Protein AF-A0A8J8G505-F1 (afdb_monomer_lite)

pLDDT: mean 86.72, std 8.21, range [39.88, 93.62]

Foldseek 3Di:
DPQQFQAQPPPRDGHSDDDVSHDPVVVCVVFPFWPFFADADWWADPVVCWIDGPNDTDHPVRCQVCVQVVRVVGTDTTPQKDWDGKHWADWDDDRTDTDIDIDTDIDGHD

Radius of gyration: 20.6 Å; chains: 1; bounding box: 42×21×68 Å

Secondary structure (DSSP, 8-state):
----PEEPTTT--EES--BTTB-HHHHHHHS-SEEEE-----EEETTTTEEEETTEEE-HHHHHHHHHHHHHTTEEE-TTEEEEEEEEEEEEEETTEEEEEEEEEEEE--

Structure (mmCIF, N/CA/C/O backbone):
data_AF-A0A8J8G505-F1
#
_entry.id   AF-A0A8J8G505-F1
#
loop_
_atom_site.group_PDB
_atom_site.id
_atom_site.type_symbol
_atom_site.label_atom_id
_atom_site.label_alt_id
_atom_site.label_comp_id
_atom_site.label_asym_id
_atom_site.label_entity_id
_atom_site.label_seq_id
_atom_site.pdbx_PDB_ins_code
_atom_site.Cartn_x
_atom_site.Cartn_y
_atom_site.Cartn_z
_atom_site.occupancy
_atom_site.B_iso_or_equiv
_atom_site.auth_seq_id
_atom_site.auth_comp_id
_atom_site.auth_asym_id
_atom_site.auth_atom_id
_atom_site.pdbx_PDB_model_num
ATOM 1 N N . MET A 1 1 ? -21.032 -1.145 42.351 1.00 39.88 1 MET A N 1
ATOM 2 C CA . MET A 1 1 ? -20.623 -0.082 41.408 1.00 39.88 1 MET A CA 1
ATOM 3 C C . MET A 1 1 ? -21.383 -0.304 40.112 1.00 39.88 1 MET A C 1
ATOM 5 O O . MET A 1 1 ? -21.188 -1.339 39.491 1.00 39.88 1 MET A O 1
ATOM 9 N N . SER A 1 2 ? -22.323 0.580 39.770 1.00 44.28 2 SER A N 1
ATOM 10 C CA . SER A 1 2 ? -23.082 0.470 38.518 1.00 44.28 2 SER A CA 1
ATOM 11 C C . SER A 1 2 ? -22.180 0.924 37.374 1.00 44.28 2 SER A C 1
ATOM 13 O O . SER A 1 2 ? -21.904 2.115 37.243 1.00 44.28 2 SER A O 1
ATOM 15 N N . VAL A 1 3 ? -21.656 -0.023 36.597 1.00 57.41 3 VAL A N 1
ATOM 16 C CA . VAL A 1 3 ? -20.909 0.283 35.373 1.00 57.41 3 VAL A CA 1
ATOM 17 C C . VAL A 1 3 ? -21.946 0.707 34.338 1.00 57.41 3 VAL A C 1
ATOM 19 O O . VAL A 1 3 ? -22.578 -0.135 33.700 1.00 57.41 3 VAL A O 1
ATOM 22 N N . PHE A 1 4 ? -22.206 2.011 34.237 1.00 65.06 4 PHE A N 1
ATOM 23 C CA . PHE A 1 4 ? -23.072 2.556 33.195 1.00 65.06 4 PHE A CA 1
ATOM 24 C C . PHE A 1 4 ? -22.416 2.291 31.837 1.00 65.06 4 PHE A C 1
ATOM 26 O O . PHE A 1 4 ? -21.564 3.051 31.384 1.00 65.06 4 PHE A O 1
ATOM 33 N N . LYS A 1 5 ? -22.796 1.174 31.207 1.00 74.12 5 LYS A N 1
ATOM 34 C CA . LYS A 1 5 ? -22.396 0.860 29.836 1.00 74.12 5 LYS A CA 1
ATOM 35 C C . LYS A 1 5 ? -22.995 1.904 28.902 1.00 74.12 5 LYS A C 1
ATOM 37 O O . LYS A 1 5 ? -24.200 2.157 28.948 1.00 74.12 5 LYS A O 1
ATOM 42 N N . LYS A 1 6 ? -22.157 2.488 28.053 1.00 80.19 6 LYS A N 1
ATOM 43 C CA . LYS A 1 6 ? -22.569 3.438 27.019 1.00 80.19 6 LYS A CA 1
ATOM 44 C C . LYS A 1 6 ? -23.125 2.662 25.824 1.00 80.19 6 LYS A C 1
ATOM 46 O O . LYS A 1 6 ? -22.640 1.578 25.513 1.00 80.19 6 LYS A O 1
ATOM 51 N N . SER A 1 7 ? -24.153 3.183 25.167 1.00 86.69 7 SER A N 1
ATOM 52 C CA . SER A 1 7 ? -24.702 2.594 23.941 1.00 86.69 7 SER A CA 1
ATOM 53 C C . SER A 1 7 ? -24.041 3.213 22.714 1.00 86.69 7 SER A C 1
ATOM 55 O O . SER A 1 7 ? -23.979 4.436 22.616 1.00 86.69 7 SER A O 1
ATOM 57 N N . CYS A 1 8 ? -23.587 2.378 21.780 1.00 87.50 8 CYS A N 1
ATOM 58 C CA . CYS A 1 8 ? -23.235 2.818 20.431 1.00 87.50 8 CYS A CA 1
ATOM 59 C C . CYS A 1 8 ? -24.481 3.368 19.726 1.00 87.50 8 CYS A C 1
ATOM 61 O O . CYS A 1 8 ? -25.518 2.704 19.740 1.00 87.50 8 CYS A O 1
ATOM 63 N N . PHE A 1 9 ? -24.379 4.550 19.120 1.00 86.50 9 PHE A N 1
ATOM 64 C CA . PHE A 1 9 ? -25.496 5.169 18.401 1.00 86.50 9 PHE A CA 1
ATOM 65 C C . PHE A 1 9 ? -25.885 4.394 17.132 1.00 86.50 9 PHE A C 1
ATOM 67 O O . PHE A 1 9 ? -27.067 4.291 16.829 1.00 86.50 9 PHE A O 1
ATOM 74 N N . GLU A 1 10 ? -24.907 3.783 16.460 1.00 89.31 10 GLU A N 1
ATOM 75 C CA . GLU A 1 10 ? -25.115 3.073 15.193 1.00 89.31 10 GLU A CA 1
ATOM 76 C C . GLU A 1 10 ? -25.701 1.668 15.396 1.00 89.31 10 GLU A C 1
ATOM 78 O O . GLU A 1 10 ? -26.744 1.319 14.853 1.00 89.31 10 GLU A O 1
ATOM 83 N N . CYS A 1 11 ? -25.061 0.843 16.233 1.00 88.81 11 CYS A N 1
ATOM 84 C CA . CYS A 1 11 ? -25.450 -0.564 16.404 1.00 88.81 11 CYS A CA 1
ATOM 85 C C . CYS A 1 11 ? -26.200 -0.866 17.712 1.00 88.81 11 CYS A C 1
ATOM 87 O O . CYS A 1 11 ? -26.549 -2.016 17.974 1.00 88.81 11 CYS A O 1
ATOM 89 N N . GLY A 1 12 ? -26.392 0.123 18.594 1.00 86.12 12 GLY A N 1
ATOM 90 C CA . GLY A 1 12 ? -27.079 -0.045 19.883 1.00 86.12 12 GLY A CA 1
ATOM 91 C C . GLY A 1 12 ? -26.323 -0.876 20.934 1.00 86.12 12 GLY A C 1
ATOM 92 O O . GLY A 1 12 ? -26.803 -1.038 22.060 1.00 86.12 12 GLY A O 1
ATOM 93 N N . LYS A 1 13 ? -25.135 -1.408 20.607 1.00 88.94 13 LYS A N 1
ATOM 94 C CA . LYS A 1 13 ? -24.336 -2.267 21.496 1.00 88.94 13 LYS A CA 1
ATOM 95 C C . LYS A 1 13 ? -23.927 -1.507 22.759 1.00 88.94 13 LYS A C 1
ATOM 97 O O . LYS A 1 13 ? -23.415 -0.390 22.690 1.00 88.94 13 LYS A O 1
ATOM 102 N N . LYS A 1 14 ? -24.127 -2.132 23.924 1.00 87.94 14 LYS A N 1
ATOM 103 C CA . LYS A 1 14 ? -23.700 -1.599 25.226 1.00 87.94 14 LYS A CA 1
ATOM 104 C C . LYS A 1 14 ? -22.233 -1.941 25.475 1.00 87.94 14 LYS A C 1
ATOM 106 O O . LYS A 1 14 ? -21.907 -3.101 25.723 1.00 87.94 14 LYS A O 1
ATOM 111 N N . VAL A 1 15 ? -21.376 -0.932 25.430 1.00 87.00 15 VAL A N 1
ATOM 112 C CA . VAL A 1 15 ? -19.918 -1.032 25.546 1.00 87.00 15 VAL A CA 1
ATOM 113 C C . VAL A 1 15 ? -19.397 -0.145 26.677 1.00 87.00 15 VAL A C 1
ATOM 115 O O . VAL A 1 15 ? -20.063 0.799 27.105 1.00 87.00 15 VAL A O 1
ATOM 118 N N . ASP A 1 16 ? -18.208 -0.454 27.188 1.00 83.06 16 ASP A N 1
ATOM 119 C CA . ASP A 1 16 ? -17.627 0.288 28.315 1.00 83.06 16 ASP A CA 1
ATOM 120 C C . ASP A 1 16 ? -17.071 1.655 27.881 1.00 83.06 16 ASP A C 1
ATOM 122 O O . ASP A 1 16 ? -17.129 2.633 28.630 1.00 83.06 16 ASP A O 1
ATOM 126 N N . LYS A 1 17 ? -16.589 1.752 26.637 1.00 81.38 17 LYS A N 1
ATOM 127 C CA . LYS A 1 17 ? -16.087 2.982 26.019 1.00 81.38 17 LYS A CA 1
ATOM 128 C C . LYS A 1 17 ? -16.746 3.202 24.661 1.00 81.38 17 LYS A C 1
ATOM 130 O O . LYS A 1 17 ? -16.984 2.254 23.920 1.00 81.38 17 LYS A O 1
ATOM 135 N N . VAL A 1 18 ? -17.013 4.467 24.353 1.00 83.56 18 VAL A N 1
ATOM 136 C CA . VAL A 1 18 ? -17.415 4.927 23.018 1.00 83.56 18 VAL A CA 1
ATOM 137 C C . VAL A 1 18 ? -16.451 6.021 22.583 1.00 83.56 18 VAL A C 1
ATOM 139 O O . VAL A 1 18 ? -16.041 6.831 23.421 1.00 83.56 18 VAL A O 1
ATOM 142 N N . LYS A 1 19 ? -16.113 6.043 21.296 1.00 78.88 19 LYS A N 1
ATOM 143 C CA . LYS A 1 19 ? -15.360 7.113 20.638 1.00 78.88 19 LYS A CA 1
ATOM 144 C C . LYS A 1 19 ? -16.330 7.789 19.679 1.00 78.88 19 LYS A C 1
ATOM 146 O O . LYS A 1 19 ? -16.982 7.102 18.904 1.00 78.88 19 LYS A O 1
ATOM 151 N N . GLU A 1 20 ? -16.531 9.095 19.840 1.00 82.88 20 GLU A N 1
ATOM 152 C CA . GLU A 1 20 ? -17.517 9.855 19.049 1.00 82.88 20 GLU A CA 1
ATOM 153 C C . GLU A 1 20 ? -18.934 9.238 19.068 1.00 82.88 20 GLU A C 1
ATOM 155 O O . GLU A 1 20 ? -19.664 9.246 18.089 1.00 82.88 20 GLU A O 1
ATOM 160 N N . SER A 1 21 ? -19.348 8.696 20.221 1.00 85.31 21 SER A N 1
ATOM 161 C CA . SER A 1 21 ? -20.637 7.995 20.416 1.00 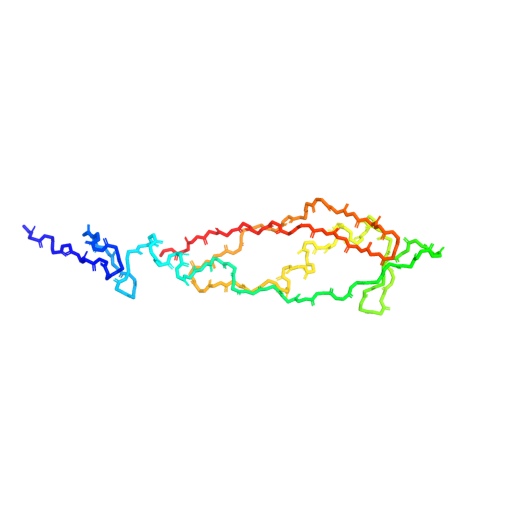85.31 21 SER A CA 1
ATOM 162 C C . SER A 1 21 ? -20.788 6.650 19.684 1.00 85.31 21 SER A C 1
ATOM 164 O O . SER A 1 21 ? -21.846 6.021 19.769 1.00 85.31 21 SER A O 1
ATOM 166 N N . LEU A 1 22 ? -19.726 6.156 19.047 1.00 85.62 22 LEU A N 1
ATOM 167 C CA . LEU A 1 22 ? -19.665 4.849 18.398 1.00 85.62 22 LEU A CA 1
ATOM 168 C C . LEU A 1 22 ? -18.864 3.844 19.238 1.00 85.62 22 LEU A C 1
ATOM 170 O O . LEU A 1 22 ? -17.951 4.206 19.984 1.00 85.62 22 LEU A O 1
ATOM 174 N N . CYS A 1 23 ? -19.197 2.555 19.131 1.00 88.62 23 CYS A N 1
ATOM 175 C CA . CYS A 1 23 ? -18.285 1.501 19.580 1.00 88.62 23 CYS A CA 1
ATOM 176 C C . CYS A 1 23 ? -17.100 1.395 18.613 1.00 88.62 23 CYS A C 1
ATOM 178 O O . CYS A 1 23 ? -17.208 1.810 17.464 1.00 88.62 23 CYS A O 1
ATOM 180 N N . LEU A 1 24 ? -15.993 0.799 19.062 1.00 84.50 24 LEU A N 1
ATOM 181 C CA . L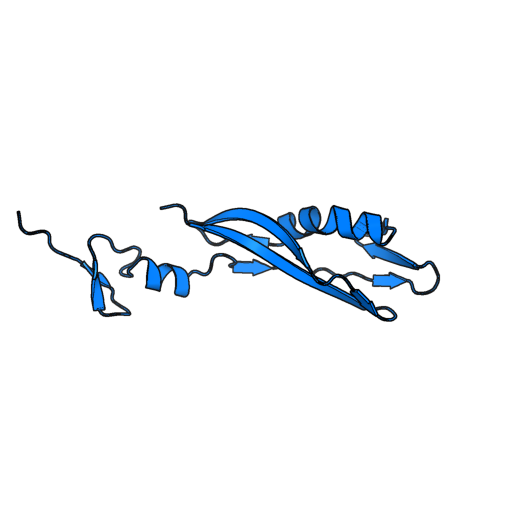EU A 1 24 ? -14.768 0.671 18.261 1.00 84.50 24 LEU A CA 1
ATOM 182 C C . LEU A 1 24 ? -15.020 0.042 16.886 1.00 84.50 24 LEU A C 1
ATOM 184 O O . LEU A 1 24 ? -14.527 0.558 15.893 1.00 84.50 24 LEU A O 1
ATOM 188 N N . ASP A 1 25 ? -15.835 -1.013 16.821 1.00 86.12 25 ASP A N 1
ATOM 189 C CA . ASP A 1 25 ? -16.179 -1.677 15.556 1.00 86.12 25 ASP A CA 1
ATOM 190 C C . ASP A 1 25 ? -16.840 -0.704 14.561 1.00 86.12 25 ASP A C 1
ATOM 192 O O . ASP A 1 25 ? -16.411 -0.605 13.417 1.00 86.12 25 ASP A O 1
ATOM 196 N N . CYS A 1 26 ? -17.843 0.064 15.006 1.00 86.62 26 CYS A N 1
ATOM 197 C CA . CYS A 1 26 ? -18.528 1.053 14.167 1.00 86.62 26 CYS A CA 1
ATOM 198 C C . CYS A 1 26 ? -17.621 2.241 13.826 1.00 86.62 26 CYS A C 1
ATOM 200 O O . CYS A 1 26 ? -17.654 2.732 12.706 1.00 86.62 26 CYS A O 1
ATOM 202 N N . TYR A 1 27 ? -16.775 2.667 14.766 1.00 86.25 27 TYR A N 1
ATOM 203 C CA . TYR A 1 27 ? -15.811 3.737 14.531 1.00 86.25 27 TYR A CA 1
ATOM 204 C C . TYR A 1 27 ? -14.811 3.363 13.430 1.00 86.25 27 TYR A C 1
ATOM 206 O O . TYR A 1 27 ? -14.533 4.176 12.561 1.00 86.25 27 TYR A O 1
ATOM 214 N N . LYS A 1 28 ? -14.306 2.122 13.416 1.00 84.31 28 LYS A N 1
ATOM 215 C CA . LYS A 1 28 ? -13.376 1.643 12.377 1.00 84.31 28 LYS A CA 1
ATOM 216 C C . LYS A 1 28 ? -14.016 1.539 10.989 1.00 84.31 28 LYS A C 1
ATOM 218 O O . LYS A 1 28 ? -13.308 1.618 9.992 1.00 84.31 28 LYS A O 1
ATOM 223 N N . VAL A 1 29 ? -15.332 1.341 10.927 1.00 85.19 29 VAL A N 1
ATOM 224 C CA . VAL A 1 29 ? -16.087 1.302 9.665 1.00 85.19 29 VAL A CA 1
ATOM 225 C C . VAL A 1 29 ? -16.285 2.711 9.105 1.00 85.19 29 VAL A C 1
ATOM 227 O O . VAL A 1 29 ? -16.029 2.927 7.925 1.00 85.19 29 VAL A O 1
ATOM 230 N N . GLU A 1 30 ? -16.686 3.665 9.948 1.00 84.81 30 GLU A N 1
ATOM 231 C CA . GLU A 1 30 ? -16.839 5.078 9.560 1.00 84.81 30 GLU A CA 1
ATOM 232 C C . GLU A 1 30 ? -15.487 5.754 9.272 1.00 84.81 30 GLU A C 1
ATOM 234 O O . GLU A 1 30 ? -15.382 6.618 8.403 1.00 84.81 30 GLU A O 1
ATOM 239 N N . HIS A 1 31 ? -14.430 5.328 9.967 1.00 85.00 31 HIS A N 1
ATOM 240 C CA . HIS A 1 31 ? -13.064 5.822 9.809 1.00 85.00 31 HIS A CA 1
ATOM 241 C C . HIS A 1 31 ? -12.136 4.677 9.382 1.00 85.00 31 HIS A C 1
ATOM 243 O O . HIS A 1 31 ? -11.422 4.109 10.225 1.00 85.00 31 HIS A O 1
ATOM 249 N N . PRO A 1 32 ? -12.141 4.310 8.084 1.00 86.69 32 PRO A N 1
ATOM 250 C CA . PRO A 1 32 ? -11.267 3.266 7.576 1.00 86.69 32 PRO A CA 1
ATOM 251 C C . PRO A 1 32 ? -9.791 3.668 7.735 1.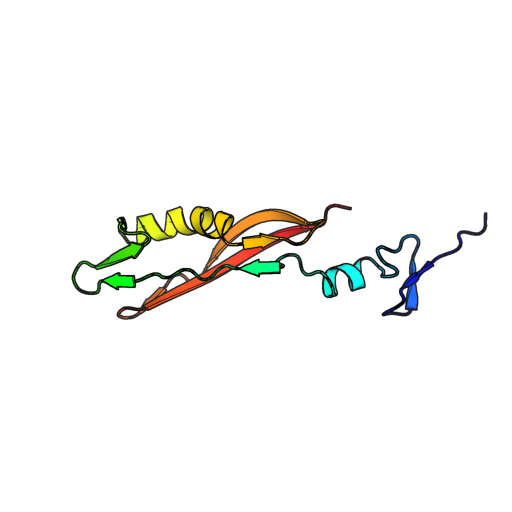00 86.69 32 PRO A C 1
ATOM 253 O O . PRO A 1 32 ? -9.477 4.861 7.731 1.00 86.69 32 PRO A O 1
ATOM 256 N N . PRO A 1 33 ? -8.862 2.701 7.843 1.00 87.19 33 PRO A N 1
ATOM 257 C CA . PRO A 1 33 ? -7.452 2.992 8.103 1.00 87.19 33 PRO A CA 1
ATOM 258 C C . PRO A 1 33 ? -6.800 3.862 7.023 1.00 87.19 33 PRO A C 1
ATOM 260 O O . PRO A 1 33 ? -6.015 4.756 7.330 1.00 87.19 33 PRO A O 1
ATOM 263 N N . VAL A 1 34 ? -7.142 3.622 5.755 1.00 90.19 34 VAL A N 1
ATOM 264 C CA . VAL A 1 34 ? -6.658 4.408 4.617 1.00 90.19 34 VAL A CA 1
ATOM 265 C C . VAL A 1 34 ? -7.719 5.426 4.234 1.00 90.19 34 VAL A C 1
ATOM 267 O O . VAL A 1 34 ? -8.832 5.060 3.858 1.00 90.19 34 VAL A O 1
ATOM 270 N N . LYS A 1 35 ? -7.354 6.702 4.319 1.00 88.69 35 LYS A N 1
ATOM 271 C CA . LYS A 1 35 ? -8.228 7.825 3.988 1.00 88.69 35 LYS A CA 1
ATOM 272 C C . LYS A 1 35 ? -8.183 8.156 2.502 1.00 88.69 35 LYS A C 1
ATOM 274 O O . LYS A 1 35 ? -9.224 8.391 1.898 1.00 88.69 35 LYS A O 1
ATOM 279 N N . ASP A 1 36 ? -6.983 8.189 1.924 1.00 90.44 36 ASP A N 1
ATOM 280 C CA . ASP A 1 36 ? -6.783 8.477 0.502 1.00 90.44 36 ASP A CA 1
ATOM 281 C C . ASP A 1 36 ? -5.465 7.881 -0.019 1.00 90.44 36 ASP A C 1
ATOM 283 O O . ASP A 1 36 ? -4.513 7.663 0.734 1.00 90.44 36 ASP A O 1
ATOM 287 N N . ILE A 1 37 ? -5.397 7.641 -1.330 1.00 90.38 37 ILE A N 1
ATOM 288 C CA . ILE A 1 37 ? -4.182 7.224 -2.037 1.00 90.38 37 ILE A CA 1
ATOM 289 C C . ILE A 1 37 ? -3.990 8.130 -3.255 1.00 90.38 37 ILE A C 1
ATOM 291 O O . ILE A 1 37 ? -4.683 8.020 -4.269 1.00 90.38 37 ILE A O 1
ATOM 295 N N . LYS A 1 38 ? -2.986 9.009 -3.194 1.00 90.25 38 LYS A N 1
ATOM 296 C CA . LYS A 1 38 ? -2.719 9.988 -4.257 1.00 90.25 38 LYS A CA 1
ATOM 297 C C . LYS A 1 38 ? -2.259 9.317 -5.548 1.00 90.25 38 LYS A C 1
ATOM 299 O O . LYS A 1 38 ? -1.186 8.706 -5.596 1.00 90.25 38 LYS A O 1
ATOM 304 N N . GLN A 1 39 ? -3.011 9.556 -6.623 1.00 86.94 39 GLN A N 1
ATOM 305 C CA . GLN A 1 39 ? -2.739 9.019 -7.957 1.00 86.94 39 GLN A CA 1
ATOM 306 C C . GLN A 1 39 ? -1.305 9.272 -8.430 1.00 86.94 39 GLN A C 1
ATOM 308 O O . GLN A 1 39 ? -0.764 10.379 -8.317 1.00 86.94 39 GLN A O 1
ATOM 313 N N . MET A 1 40 ? -0.698 8.239 -9.009 1.00 87.88 40 MET A N 1
ATOM 314 C CA . MET A 1 40 ? 0.655 8.272 -9.546 1.00 87.88 40 MET A CA 1
ATOM 315 C C . MET A 1 40 ? 0.630 8.105 -11.063 1.00 87.88 40 MET A C 1
ATOM 317 O O . MET A 1 40 ? 0.082 7.142 -11.586 1.00 87.88 40 MET A O 1
ATOM 321 N N . ASN A 1 41 ? 1.256 9.044 -11.771 1.00 87.00 41 ASN A N 1
ATOM 322 C CA . ASN A 1 41 ? 1.360 8.993 -13.224 1.00 87.00 41 ASN A CA 1
ATOM 323 C C . ASN A 1 41 ? 2.650 8.279 -13.618 1.00 87.00 41 ASN A C 1
ATOM 325 O O . ASN A 1 41 ? 3.729 8.872 -13.560 1.00 87.00 41 ASN A O 1
ATOM 329 N N . LEU A 1 42 ? 2.525 7.022 -14.031 1.00 89.25 42 LEU A N 1
ATOM 330 C CA . LEU A 1 42 ? 3.629 6.229 -14.559 1.00 89.25 42 LEU A CA 1
ATOM 331 C C . LEU A 1 42 ? 3.472 6.054 -16.062 1.00 89.25 42 LEU A C 1
ATOM 333 O O . LEU A 1 42 ? 2.364 5.879 -16.571 1.00 89.25 42 LEU A O 1
ATOM 337 N N . LYS A 1 43 ? 4.591 6.095 -16.781 1.00 89.19 43 LYS A N 1
ATOM 338 C CA . LYS A 1 43 ? 4.625 5.814 -18.216 1.00 89.19 43 LYS A CA 1
ATOM 339 C C . LYS A 1 43 ? 5.659 4.739 -18.474 1.00 89.19 43 LYS A C 1
ATOM 341 O O . LYS A 1 43 ? 6.821 4.938 -18.147 1.00 89.19 43 LYS A O 1
ATOM 346 N N . TYR A 1 44 ? 5.262 3.638 -19.094 1.00 91.75 44 TYR A N 1
ATOM 347 C CA . TYR A 1 44 ? 6.215 2.647 -19.575 1.00 91.75 44 TYR A CA 1
ATOM 348 C C . TYR A 1 44 ? 6.585 2.936 -21.030 1.00 91.75 44 TYR A C 1
ATOM 350 O O . TYR A 1 44 ? 5.709 3.113 -21.882 1.00 91.75 44 TYR A O 1
ATOM 358 N N . CYS A 1 45 ? 7.881 2.991 -21.324 1.00 88.94 45 CYS A N 1
ATOM 359 C CA . CYS A 1 45 ? 8.378 3.095 -22.686 1.00 88.94 45 CYS A CA 1
ATOM 360 C C . CYS A 1 45 ? 8.584 1.693 -23.262 1.00 88.94 45 CYS A C 1
ATOM 362 O O . CYS A 1 45 ? 9.524 0.995 -22.897 1.00 88.94 45 CYS A O 1
ATOM 364 N N . ASN A 1 46 ? 7.750 1.303 -24.220 1.00 86.12 46 ASN A N 1
ATOM 365 C CA . ASN A 1 46 ? 7.854 0.016 -24.911 1.00 86.12 46 ASN A CA 1
ATOM 366 C C . ASN A 1 46 ? 9.079 -0.106 -25.839 1.00 86.12 46 ASN A C 1
ATOM 368 O O . ASN A 1 46 ? 9.378 -1.207 -26.286 1.00 86.12 46 ASN A O 1
ATOM 372 N N . ILE A 1 47 ? 9.769 1.001 -26.142 1.00 87.81 47 ILE A N 1
ATOM 373 C CA . ILE A 1 47 ? 10.978 1.005 -26.981 1.00 87.81 47 ILE A CA 1
ATOM 374 C C . ILE A 1 47 ? 12.221 0.705 -26.141 1.00 87.81 47 ILE A C 1
ATOM 376 O O . ILE A 1 47 ? 13.021 -0.142 -26.521 1.00 87.81 47 ILE A O 1
ATOM 380 N N . CYS A 1 48 ? 12.399 1.404 -25.014 1.00 88.50 48 CYS A N 1
ATOM 381 C CA . CYS A 1 48 ? 13.575 1.221 -24.156 1.00 88.50 48 CYS A CA 1
ATOM 382 C C . CYS A 1 48 ? 13.340 0.290 -22.961 1.00 88.50 48 CYS A C 1
ATOM 384 O O . CYS A 1 48 ? 14.295 -0.029 -22.267 1.00 88.50 48 CYS A O 1
ATOM 386 N N . GLY A 1 49 ? 12.098 -0.135 -22.713 1.00 88.81 49 GLY A N 1
ATOM 387 C CA . GLY A 1 49 ? 11.751 -1.054 -21.629 1.00 88.81 49 GLY A CA 1
ATOM 388 C C . GLY A 1 49 ? 11.785 -0.436 -20.229 1.00 88.81 49 GLY A C 1
ATOM 389 O O . GLY A 1 49 ? 11.892 -1.162 -19.249 1.00 88.81 49 GLY A O 1
ATOM 390 N N . ARG A 1 50 ? 11.724 0.898 -20.121 1.00 92.62 50 ARG A N 1
ATOM 391 C CA . ARG A 1 50 ? 11.895 1.631 -18.853 1.00 92.62 50 ARG A CA 1
ATOM 392 C C . ARG A 1 50 ? 10.640 2.353 -18.399 1.00 92.62 50 ARG A C 1
ATOM 394 O O . ARG A 1 50 ? 9.828 2.797 -19.217 1.00 92.62 50 ARG A O 1
ATOM 401 N N . ILE A 1 51 ? 10.530 2.534 -17.087 1.00 92.94 51 ILE A N 1
ATOM 402 C CA . IL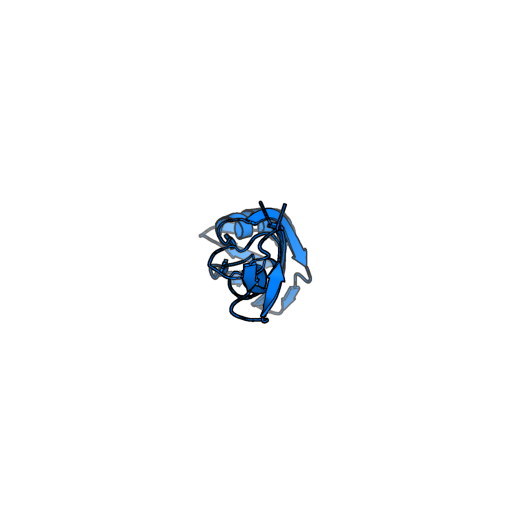E A 1 51 ? 9.455 3.279 -16.436 1.00 92.94 51 ILE A CA 1
ATOM 403 C C . ILE A 1 51 ? 9.899 4.727 -16.261 1.00 92.94 51 ILE A C 1
ATOM 405 O O . ILE A 1 51 ? 10.909 5.017 -15.628 1.00 92.94 51 ILE A O 1
ATOM 409 N N . HIS A 1 52 ? 9.131 5.651 -16.825 1.00 91.19 52 HIS A N 1
ATOM 410 C CA . HIS A 1 52 ? 9.324 7.080 -16.663 1.00 91.19 52 HIS A CA 1
ATOM 411 C C . HIS A 1 52 ? 8.444 7.606 -15.527 1.00 91.19 52 HIS A C 1
ATOM 413 O O . HIS A 1 52 ? 7.209 7.561 -15.601 1.00 91.19 52 HIS A O 1
ATOM 419 N N . TYR A 1 53 ? 9.097 8.140 -14.499 1.00 91.00 53 TYR A N 1
ATOM 420 C CA . TYR A 1 53 ? 8.466 8.717 -13.321 1.00 91.00 53 TYR A CA 1
ATOM 421 C C . TYR A 1 53 ? 9.255 9.942 -12.843 1.00 91.00 53 TYR A C 1
ATOM 423 O O . TYR A 1 53 ? 10.473 9.889 -12.711 1.00 91.00 53 TYR A O 1
ATOM 431 N N . ASN A 1 54 ? 8.566 11.061 -12.590 1.00 88.12 54 ASN A N 1
ATOM 432 C CA . ASN A 1 54 ? 9.161 12.314 -12.095 1.00 88.12 54 ASN A CA 1
ATOM 433 C C . ASN A 1 54 ? 10.410 12.806 -12.864 1.00 88.12 54 ASN A C 1
ATOM 435 O O . ASN A 1 54 ? 11.350 13.298 -12.251 1.00 88.12 54 ASN A O 1
ATOM 439 N N . ASN A 1 55 ? 10.405 12.727 -14.200 1.00 88.75 55 ASN A N 1
ATOM 440 C CA . ASN A 1 55 ? 11.530 13.096 -15.080 1.00 88.75 55 ASN A CA 1
ATOM 441 C C . ASN A 1 55 ? 12.751 12.156 -15.023 1.00 88.75 55 ASN A C 1
ATOM 443 O O . ASN A 1 55 ? 13.792 12.483 -15.591 1.00 88.75 55 ASN A O 1
ATOM 447 N N . TYR A 1 56 ? 12.624 10.988 -14.390 1.00 90.06 56 TYR A N 1
ATOM 448 C CA . TYR A 1 56 ? 13.650 9.947 -14.352 1.00 90.06 56 TYR A CA 1
ATOM 449 C C . TYR A 1 56 ? 13.165 8.675 -15.044 1.00 90.06 56 TYR A C 1
ATOM 451 O O . TYR A 1 56 ? 11.964 8.396 -15.093 1.00 90.06 56 TYR A O 1
ATOM 459 N N . PHE A 1 57 ? 14.113 7.912 -15.587 1.00 91.75 57 PHE A N 1
ATOM 460 C CA . PHE A 1 57 ? 13.873 6.594 -16.163 1.00 91.75 57 PHE A CA 1
ATOM 461 C C . PHE A 1 57 ? 14.459 5.539 -15.239 1.00 91.75 57 PHE A C 1
ATOM 463 O O . PHE A 1 57 ? 15.645 5.603 -14.927 1.00 91.75 57 PHE A O 1
ATOM 470 N N . TYR A 1 58 ? 13.626 4.580 -14.863 1.00 93.12 58 TYR A N 1
ATOM 471 C CA . TYR A 1 58 ? 13.976 3.451 -14.017 1.00 93.12 58 TYR A CA 1
ATOM 472 C C . TYR A 1 58 ? 13.883 2.168 -14.829 1.00 93.12 58 TYR A C 1
ATOM 474 O O . TYR A 1 58 ? 12.993 2.028 -15.682 1.00 93.12 58 TYR A O 1
ATOM 482 N N . ASP A 1 59 ? 14.783 1.232 -14.554 1.00 93.62 59 ASP A N 1
ATOM 483 C CA . ASP A 1 59 ? 14.573 -0.149 -14.971 1.00 93.62 59 ASP A CA 1
ATOM 484 C C . ASP A 1 59 ? 13.411 -0.748 -14.148 1.00 93.62 59 ASP A C 1
ATOM 486 O O . ASP A 1 59 ? 13.079 -0.256 -13.068 1.00 93.62 59 ASP A O 1
ATOM 490 N N . VAL A 1 60 ? 12.715 -1.754 -14.690 1.00 90.50 60 VAL A N 1
ATOM 491 C CA . VAL A 1 60 ? 11.457 -2.254 -14.095 1.00 90.50 60 VAL A CA 1
ATOM 492 C C . VAL A 1 60 ? 11.678 -2.819 -12.692 1.00 90.50 60 VAL A C 1
ATOM 494 O O . VAL A 1 60 ? 10.944 -2.451 -11.780 1.00 90.50 60 VAL A O 1
ATOM 497 N N . GLU A 1 61 ? 12.715 -3.639 -12.518 1.00 90.62 61 GLU A N 1
ATOM 498 C CA . GLU A 1 61 ? 13.073 -4.247 -11.229 1.00 90.62 61 GLU A CA 1
ATOM 499 C C . GLU A 1 61 ? 13.419 -3.176 -10.183 1.00 90.62 61 GLU A C 1
ATOM 501 O O . GLU A 1 61 ? 12.866 -3.166 -9.087 1.00 90.62 61 GLU A O 1
ATOM 506 N N . GLU A 1 62 ? 14.252 -2.197 -10.555 1.00 92.44 62 GLU A N 1
ATOM 507 C CA . GLU A 1 62 ? 14.607 -1.073 -9.680 1.00 92.44 62 GLU A CA 1
ATOM 508 C C . GLU A 1 62 ? 13.363 -0.274 -9.265 1.00 92.44 62 GLU A C 1
ATOM 510 O O . GLU A 1 62 ? 13.230 0.159 -8.116 1.00 92.44 62 GLU A O 1
ATOM 515 N N . PHE A 1 63 ? 12.438 -0.052 -10.200 1.00 92.38 63 PHE A N 1
ATOM 516 C CA . PHE A 1 63 ? 11.212 0.670 -9.908 1.00 92.38 63 PHE A CA 1
ATOM 517 C C . PHE A 1 63 ? 10.313 -0.109 -8.943 1.00 92.38 63 PHE A C 1
ATOM 519 O O . PHE A 1 63 ? 9.794 0.491 -8.003 1.00 92.38 63 PHE A O 1
ATOM 526 N N . GLU A 1 64 ? 10.143 -1.416 -9.157 1.00 91.19 64 GLU A N 1
ATOM 527 C CA . GLU A 1 64 ? 9.342 -2.300 -8.305 1.00 91.19 64 GLU A CA 1
ATOM 528 C C . GLU A 1 64 ? 9.867 -2.316 -6.861 1.00 91.19 64 GLU A C 1
ATOM 530 O O . GLU A 1 64 ? 9.094 -2.107 -5.925 1.00 91.19 64 GLU A O 1
ATOM 535 N N . GLU A 1 65 ? 11.185 -2.425 -6.670 1.00 91.44 65 GLU A N 1
ATOM 536 C CA . GLU A 1 65 ? 11.822 -2.372 -5.345 1.00 91.44 65 GLU A CA 1
ATOM 537 C C . GLU A 1 65 ? 11.617 -1.024 -4.632 1.00 91.44 65 GLU A C 1
ATOM 539 O O . GLU A 1 65 ? 11.459 -0.957 -3.409 1.00 91.44 65 GLU A O 1
ATOM 544 N N . ASN A 1 66 ? 11.596 0.077 -5.387 1.00 91.19 66 ASN A N 1
ATOM 545 C CA . ASN A 1 66 ? 11.421 1.422 -4.836 1.00 91.19 66 ASN A CA 1
ATOM 546 C C . ASN A 1 66 ? 9.950 1.829 -4.656 1.00 91.19 66 ASN A C 1
ATOM 548 O O . ASN A 1 66 ? 9.652 2.793 -3.936 1.00 91.19 66 ASN A O 1
ATOM 552 N N . LEU A 1 67 ? 9.019 1.113 -5.284 1.00 91.88 67 LEU A N 1
ATOM 553 C CA . LEU A 1 67 ? 7.601 1.447 -5.316 1.00 91.88 67 LEU A CA 1
ATOM 554 C C . LEU A 1 67 ? 6.947 1.546 -3.921 1.00 91.88 67 LEU A C 1
ATOM 556 O O . LEU A 1 67 ? 6.238 2.535 -3.700 1.00 91.88 67 LEU A O 1
ATOM 560 N N . PRO A 1 68 ? 7.217 0.661 -2.934 1.00 92.19 68 PRO A N 1
ATOM 561 C CA . PRO A 1 68 ? 6.679 0.804 -1.576 1.00 92.19 68 PRO A CA 1
ATOM 562 C C . PRO A 1 68 ? 7.033 2.150 -0.928 1.00 92.19 68 PRO A C 1
ATOM 564 O O . PRO A 1 68 ? 6.182 2.825 -0.341 1.00 92.19 68 PRO A O 1
ATOM 567 N N . ASN A 1 69 ? 8.281 2.600 -1.093 1.00 91.75 69 ASN A N 1
ATOM 568 C CA . ASN A 1 69 ? 8.757 3.873 -0.547 1.00 91.75 69 ASN A CA 1
ATOM 569 C C . ASN A 1 69 ? 8.096 5.078 -1.229 1.00 91.75 69 ASN A C 1
ATOM 571 O O . ASN A 1 69 ? 7.829 6.098 -0.584 1.00 91.75 69 ASN A O 1
ATOM 575 N N . LEU A 1 70 ? 7.815 4.973 -2.531 1.00 91.56 70 LEU A N 1
ATOM 576 C CA . LEU A 1 70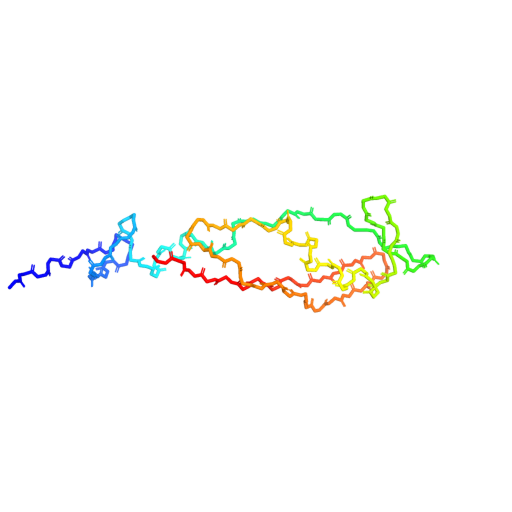 ? 7.066 5.987 -3.273 1.00 91.56 70 LEU A CA 1
ATOM 577 C C . LEU A 1 70 ? 5.603 6.046 -2.819 1.00 91.56 70 LEU A C 1
ATOM 579 O O . LEU A 1 70 ? 5.073 7.142 -2.619 1.00 91.56 70 LEU A O 1
ATOM 583 N N . MET A 1 71 ? 4.974 4.888 -2.611 1.00 91.75 71 MET A N 1
ATOM 584 C CA . MET A 1 71 ? 3.593 4.783 -2.139 1.00 91.75 71 MET A CA 1
ATOM 585 C C . MET A 1 71 ? 3.427 5.302 -0.712 1.00 91.75 71 MET A C 1
ATOM 587 O O . MET A 1 71 ? 2.446 5.987 -0.430 1.00 91.75 71 MET A O 1
ATOM 591 N N . ARG A 1 72 ? 4.422 5.111 0.162 1.00 91.19 72 ARG A N 1
ATOM 592 C CA . ARG A 1 72 ? 4.405 5.645 1.535 1.00 91.19 72 ARG A CA 1
ATOM 593 C C . ARG A 1 72 ? 4.209 7.159 1.600 1.00 91.19 72 ARG A C 1
ATOM 595 O O . ARG A 1 72 ? 3.606 7.662 2.537 1.00 91.19 72 ARG A O 1
ATOM 602 N N . LYS A 1 73 ? 4.695 7.896 0.598 1.00 90.25 73 LYS A N 1
ATOM 603 C CA . LYS A 1 73 ? 4.529 9.360 0.504 1.00 90.25 73 LYS A CA 1
ATOM 604 C C . LYS A 1 73 ? 3.174 9.781 -0.078 1.00 90.25 73 LYS A C 1
ATOM 606 O O . LYS A 1 73 ? 2.876 10.974 -0.134 1.00 90.25 73 LYS A O 1
ATOM 611 N N . ARG A 1 74 ? 2.396 8.823 -0.582 1.00 90.62 74 ARG A N 1
ATOM 612 C CA . ARG A 1 74 ? 1.144 9.031 -1.324 1.00 90.62 74 ARG A CA 1
ATOM 613 C C . ARG A 1 74 ? -0.087 8.509 -0.590 1.00 90.62 74 ARG A C 1
ATOM 615 O O . ARG A 1 74 ? -1.179 8.946 -0.934 1.00 90.62 74 ARG A O 1
ATOM 622 N N . ILE A 1 75 ? 0.087 7.611 0.375 1.00 92.50 75 ILE A N 1
ATOM 623 C CA . ILE A 1 75 ? -0.986 7.090 1.224 1.00 92.50 75 ILE A CA 1
ATOM 624 C C . ILE A 1 75 ? -1.228 8.068 2.377 1.00 92.50 75 ILE A C 1
ATOM 626 O O . ILE A 1 75 ? -0.296 8.450 3.084 1.00 92.50 75 ILE A O 1
ATOM 630 N N . GLU A 1 76 ? -2.481 8.471 2.552 1.00 91.56 76 GLU A N 1
ATOM 631 C CA . GLU A 1 76 ? -2.959 9.244 3.694 1.00 91.56 76 GLU A CA 1
ATOM 632 C C . GLU A 1 76 ? -3.741 8.316 4.627 1.00 91.56 76 GLU A C 1
ATOM 634 O O . GLU A 1 76 ? -4.650 7.602 4.198 1.00 91.56 76 GLU A O 1
ATOM 639 N N . ILE A 1 77 ? -3.364 8.311 5.903 1.00 91.06 77 ILE A N 1
ATOM 640 C CA . ILE A 1 77 ? -3.905 7.415 6.929 1.00 91.06 77 ILE A CA 1
ATOM 641 C C . ILE A 1 77 ? -4.827 8.216 7.836 1.00 91.06 77 ILE A C 1
ATOM 643 O O . ILE A 1 77 ? -4.578 9.394 8.096 1.00 91.06 77 ILE A O 1
ATOM 647 N N . SER A 1 78 ? -5.904 7.581 8.282 1.00 87.38 78 SER A N 1
ATOM 648 C CA . SER A 1 78 ? -6.857 8.189 9.208 1.00 87.38 78 SER A CA 1
ATOM 649 C C . SER A 1 78 ? -6.263 8.355 10.608 1.00 87.38 78 SER A C 1
ATOM 651 O O . SER A 1 78 ? -5.440 7.556 11.056 1.00 87.38 78 SER A O 1
ATOM 653 N N . ASP A 1 79 ? -6.727 9.369 11.335 1.00 82.88 79 ASP A N 1
ATOM 654 C CA . ASP A 1 79 ? -6.302 9.606 12.714 1.00 82.88 79 ASP A CA 1
ATOM 655 C C . ASP A 1 79 ? -6.635 8.404 13.620 1.00 82.88 79 ASP A C 1
ATOM 657 O O . ASP A 1 79 ? -7.727 7.831 13.561 1.00 82.88 79 ASP A O 1
ATOM 661 N N . GLY A 1 80 ? -5.698 8.028 14.495 1.00 82.12 80 GLY A N 1
ATOM 662 C CA . GLY A 1 80 ? -5.828 6.844 15.356 1.00 82.12 80 GLY A CA 1
ATOM 663 C C . GLY A 1 80 ? -5.418 5.529 14.690 1.00 82.12 80 GLY A C 1
ATOM 664 O O . GLY A 1 80 ? -5.723 4.464 15.220 1.00 82.12 80 GLY A O 1
ATOM 665 N N . TYR A 1 81 ? -4.738 5.591 13.545 1.00 88.44 81 TYR A N 1
ATOM 666 C CA . TYR A 1 81 ? -4.051 4.450 12.954 1.00 88.44 81 TYR A CA 1
ATOM 667 C C . TYR A 1 81 ? -2.565 4.748 12.759 1.00 88.44 81 TYR A C 1
ATOM 669 O O . TYR A 1 81 ? -2.171 5.881 12.481 1.00 88.44 81 TYR A O 1
ATOM 677 N N . GLU A 1 82 ? -1.744 3.710 12.861 1.00 88.56 82 GLU A N 1
ATOM 678 C CA . GLU A 1 82 ? -0.326 3.739 12.520 1.00 88.56 82 GLU A CA 1
ATOM 679 C C . GLU A 1 82 ? -0.050 2.829 11.323 1.00 88.56 82 GLU A C 1
ATOM 681 O O . GLU A 1 82 ? -0.592 1.729 11.210 1.00 88.56 82 GLU A O 1
ATOM 686 N N . LEU A 1 83 ? 0.796 3.313 10.407 1.00 89.44 83 LEU A N 1
ATOM 687 C CA . LEU A 1 83 ? 1.257 2.523 9.271 1.00 89.44 83 LEU A CA 1
ATOM 688 C C . LEU A 1 83 ? 2.302 1.512 9.727 1.00 89.44 83 LEU A C 1
ATOM 690 O O . LEU A 1 83 ? 3.402 1.916 10.115 1.00 89.44 83 LEU A O 1
ATOM 694 N N . ASN A 1 84 ? 2.021 0.227 9.549 1.00 89.62 84 ASN A N 1
ATOM 695 C CA . ASN A 1 84 ? 3.008 -0.814 9.798 1.00 89.62 84 ASN A CA 1
ATOM 696 C C . ASN A 1 84 ? 3.825 -1.101 8.549 1.00 89.62 84 ASN A C 1
ATOM 698 O O . ASN A 1 84 ? 5.051 -0.975 8.546 1.00 89.62 84 ASN A O 1
ATOM 702 N N . GLU A 1 85 ? 3.135 -1.475 7.474 1.00 90.69 85 GLU A N 1
ATOM 703 C CA . GLU A 1 85 ? 3.778 -2.008 6.285 1.00 90.69 85 GLU A CA 1
ATOM 704 C C . GLU A 1 85 ? 3.011 -1.641 5.014 1.00 90.69 85 GLU A C 1
ATOM 706 O O . GLU A 1 85 ? 1.786 -1.519 5.002 1.00 90.69 85 GLU A O 1
ATOM 711 N N . ILE A 1 86 ? 3.764 -1.449 3.931 1.00 91.44 86 ILE A N 1
ATOM 712 C CA . ILE A 1 86 ? 3.231 -1.327 2.578 1.00 91.44 86 ILE A CA 1
ATOM 713 C C . ILE A 1 86 ? 3.914 -2.391 1.739 1.00 91.44 86 ILE A C 1
ATOM 715 O O . ILE A 1 86 ? 5.145 -2.430 1.677 1.00 91.44 86 ILE A O 1
ATOM 719 N N . ARG A 1 87 ? 3.119 -3.205 1.052 1.00 92.06 87 ARG A N 1
ATOM 720 C CA . ARG A 1 87 ? 3.602 -4.197 0.093 1.00 92.06 87 ARG A CA 1
ATOM 721 C C . ARG A 1 87 ? 2.973 -3.949 -1.267 1.00 92.06 87 ARG A C 1
ATOM 723 O O . ARG A 1 87 ? 1.848 -3.459 -1.364 1.00 92.06 87 ARG A O 1
ATOM 730 N N . ILE A 1 88 ? 3.714 -4.293 -2.310 1.00 91.38 88 ILE A N 1
ATOM 731 C CA . ILE A 1 88 ? 3.215 -4.296 -3.682 1.00 91.38 88 ILE A CA 1
ATOM 732 C C . ILE A 1 88 ? 2.943 -5.745 -4.068 1.00 91.38 88 ILE A C 1
ATOM 734 O O . ILE A 1 88 ? 3.774 -6.616 -3.819 1.00 91.38 88 ILE A O 1
ATOM 738 N N . ALA A 1 89 ? 1.772 -5.989 -4.639 1.00 90.38 89 ALA A N 1
ATOM 739 C CA . ALA A 1 89 ? 1.362 -7.277 -5.176 1.00 90.38 89 ALA A CA 1
ATOM 740 C C . ALA A 1 89 ? 1.006 -7.131 -6.661 1.00 90.38 89 ALA A C 1
ATOM 742 O O . ALA A 1 89 ? 0.711 -6.031 -7.129 1.00 90.38 89 ALA A O 1
ATOM 743 N N . ASP A 1 90 ? 1.063 -8.245 -7.392 1.00 90.50 90 ASP A N 1
ATOM 744 C CA . ASP A 1 90 ? 0.591 -8.353 -8.778 1.00 90.50 90 ASP A CA 1
ATOM 745 C C . ASP A 1 90 ? 1.117 -7.250 -9.713 1.00 90.50 90 ASP A C 1
ATOM 747 O O . ASP A 1 90 ? 0.389 -6.691 -10.536 1.00 90.50 90 ASP A O 1
ATOM 751 N N . PHE A 1 91 ? 2.407 -6.919 -9.587 1.00 90.88 91 PHE A N 1
ATOM 752 C CA . PHE A 1 91 ? 3.043 -5.954 -10.472 1.00 90.88 91 PHE A CA 1
ATOM 753 C C . PHE A 1 91 ? 3.106 -6.511 -11.900 1.00 90.88 91 PHE A C 1
ATOM 755 O O . PHE A 1 91 ? 3.726 -7.541 -12.168 1.00 90.88 91 PHE A O 1
ATOM 762 N N . GLU A 1 92 ? 2.474 -5.815 -12.842 1.00 90.31 92 GLU A N 1
ATOM 763 C CA . GLU A 1 92 ? 2.446 -6.211 -14.242 1.00 90.31 92 GLU A CA 1
ATOM 764 C C . GLU A 1 92 ? 2.641 -5.035 -15.199 1.00 90.31 92 GLU A C 1
ATOM 766 O O . GLU A 1 92 ? 2.117 -3.931 -15.029 1.00 90.31 92 GLU A O 1
ATOM 771 N N . VAL A 1 93 ? 3.360 -5.306 -16.288 1.00 88.12 93 VAL A N 1
ATOM 772 C CA . VAL A 1 93 ? 3.498 -4.387 -17.418 1.00 88.12 93 VAL A CA 1
ATOM 773 C C . VAL A 1 93 ? 2.813 -5.004 -18.631 1.00 88.12 93 VAL A C 1
ATOM 775 O O . VAL A 1 93 ? 3.217 -6.055 -19.127 1.00 88.12 93 VAL A O 1
ATOM 778 N N . ARG A 1 94 ? 1.773 -4.339 -19.144 1.00 85.12 94 ARG A N 1
ATOM 779 C CA . ARG A 1 94 ? 1.037 -4.760 -20.346 1.00 85.12 94 ARG A CA 1
ATOM 780 C C . ARG A 1 94 ? 1.075 -3.667 -21.406 1.00 85.12 94 ARG A C 1
ATOM 782 O O . ARG A 1 94 ? 0.368 -2.660 -21.324 1.00 85.12 94 ARG A O 1
ATOM 789 N N . GLY A 1 95 ? 1.887 -3.876 -22.441 1.00 83.50 95 GLY A N 1
ATOM 790 C CA . GLY A 1 95 ? 2.080 -2.894 -23.508 1.00 83.50 95 GLY A CA 1
ATOM 791 C C . GLY A 1 95 ? 2.759 -1.635 -22.972 1.00 83.50 95 GLY A C 1
ATOM 792 O O . GLY A 1 95 ? 3.927 -1.686 -22.621 1.00 83.50 95 GLY A O 1
ATOM 793 N N . SER A 1 96 ? 2.037 -0.513 -22.920 1.00 82.06 96 SER A N 1
ATOM 794 C CA . SER A 1 96 ? 2.492 0.759 -22.326 1.00 82.06 96 SER A CA 1
ATOM 795 C C . SER A 1 96 ? 1.880 1.055 -20.949 1.00 82.06 96 SER A C 1
ATOM 797 O O . SER A 1 96 ? 2.095 2.140 -20.401 1.00 82.06 96 SER A O 1
ATOM 799 N N . LYS A 1 97 ? 1.098 0.119 -20.399 1.00 84.12 97 LYS A N 1
ATOM 800 C CA . LYS A 1 97 ? 0.423 0.255 -19.106 1.00 84.12 97 LYS A CA 1
ATOM 801 C C . LYS A 1 97 ? 1.160 -0.523 -18.025 1.00 84.12 97 LYS A C 1
ATOM 803 O O . LYS A 1 97 ? 1.718 -1.582 -18.297 1.00 84.12 97 LYS A O 1
ATOM 808 N N . ILE A 1 98 ? 1.100 0.009 -16.811 1.00 88.00 98 ILE A N 1
ATOM 809 C CA . ILE A 1 98 ? 1.631 -0.602 -15.595 1.00 88.00 98 ILE A CA 1
ATOM 810 C C . ILE A 1 98 ? 0.453 -0.747 -14.634 1.00 88.00 98 ILE A C 1
ATOM 812 O O . ILE A 1 98 ? -0.297 0.216 -14.452 1.00 88.00 98 ILE A O 1
ATOM 816 N N . GLY A 1 99 ? 0.278 -1.939 -14.078 1.00 89.44 99 GLY A N 1
ATOM 817 C CA . GLY A 1 99 ? -0.698 -2.252 -13.040 1.00 89.44 99 GLY A CA 1
ATOM 818 C C . GLY A 1 99 ? 0.012 -2.860 -11.838 1.00 89.44 99 GLY A C 1
ATOM 819 O O . GLY A 1 99 ? 1.039 -3.511 -12.001 1.00 89.44 99 GLY A O 1
ATOM 820 N N . PHE A 1 100 ? -0.493 -2.582 -10.645 1.00 92.00 100 PHE A N 1
ATOM 821 C CA . PHE A 1 100 ? -0.031 -3.186 -9.402 1.00 92.00 100 PHE A CA 1
ATOM 822 C C . PHE A 1 100 ? -1.077 -2.960 -8.318 1.00 92.00 100 PHE A C 1
ATOM 824 O O . PHE A 1 100 ? -1.765 -1.932 -8.318 1.00 92.00 100 PHE A O 1
ATOM 831 N N . ASP A 1 101 ? -1.128 -3.885 -7.373 1.00 91.19 101 ASP A N 1
ATOM 832 C CA . ASP A 1 101 ? -1.943 -3.780 -6.177 1.00 91.19 101 ASP A CA 1
ATOM 833 C C . ASP A 1 101 ? -1.090 -3.304 -5.002 1.00 91.19 101 ASP A C 1
ATOM 835 O O . ASP A 1 101 ? 0.075 -3.672 -4.839 1.00 91.19 101 ASP A O 1
ATOM 839 N N . VAL A 1 102 ? -1.676 -2.440 -4.175 1.00 90.12 102 VAL A N 1
ATOM 840 C CA . VAL A 1 102 ? -1.017 -1.886 -2.991 1.00 90.12 102 VAL A CA 1
ATOM 841 C C . VAL A 1 102 ? -1.714 -2.438 -1.763 1.00 90.12 102 VAL A C 1
ATOM 843 O O . VAL A 1 102 ? -2.879 -2.133 -1.510 1.00 90.12 102 VAL A O 1
ATOM 846 N N . VAL A 1 103 ? -0.982 -3.229 -0.990 1.00 91.19 103 VAL A N 1
ATOM 847 C CA . VAL A 1 103 ? -1.439 -3.765 0.290 1.00 91.19 103 VAL A CA 1
ATOM 848 C C . VAL A 1 103 ? -0.912 -2.854 1.389 1.00 91.19 103 VAL A C 1
ATOM 850 O O . VAL A 1 103 ? 0.295 -2.616 1.477 1.00 91.19 103 VAL A O 1
ATOM 853 N N . VAL A 1 104 ? -1.822 -2.314 2.197 1.00 90.69 104 VAL A N 1
ATOM 854 C CA . VAL A 1 104 ? -1.507 -1.388 3.289 1.00 90.69 104 VAL A CA 1
ATOM 855 C C . VAL A 1 104 ? -1.965 -2.011 4.598 1.00 90.69 104 VAL A C 1
ATOM 857 O O . VAL A 1 104 ? -3.165 -2.182 4.812 1.00 90.69 104 VAL A O 1
ATOM 860 N N . ASP A 1 105 ? -1.007 -2.320 5.466 1.00 90.12 105 ASP A N 1
ATOM 861 C CA . ASP A 1 105 ? -1.261 -2.862 6.795 1.00 90.12 105 ASP A CA 1
ATOM 862 C C . ASP A 1 105 ? -1.173 -1.734 7.831 1.00 90.12 105 ASP A C 1
ATOM 864 O O . ASP A 1 105 ? -0.129 -1.090 7.992 1.00 90.12 105 ASP A O 1
ATOM 868 N N . CYS A 1 106 ? -2.279 -1.499 8.540 1.00 88.31 106 CYS A N 1
ATOM 869 C CA . CYS A 1 106 ? -2.394 -0.469 9.570 1.00 88.31 106 CYS A CA 1
ATOM 870 C C .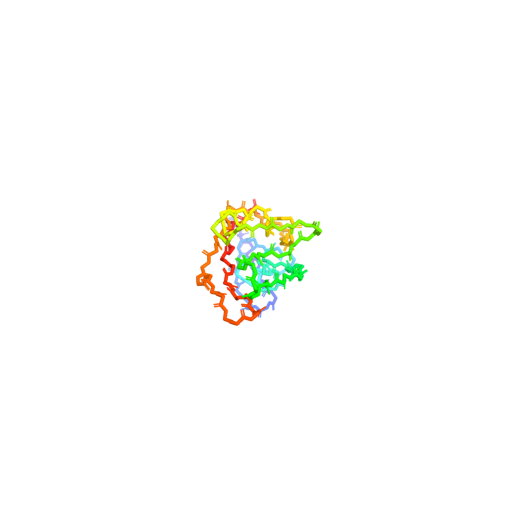 CYS A 1 106 ? -2.871 -1.065 10.896 1.00 88.31 106 CYS A C 1
ATOM 872 O O . CYS A 1 106 ? -3.835 -1.835 10.913 1.00 88.31 106 CYS A O 1
ATOM 874 N N . ASP A 1 107 ? -2.281 -0.609 11.999 1.00 86.31 107 ASP A N 1
ATOM 875 C CA . ASP A 1 107 ? -2.757 -0.901 13.351 1.00 86.31 107 ASP A CA 1
ATOM 876 C C . ASP A 1 107 ? -3.536 0.279 13.920 1.00 86.31 107 ASP A C 1
ATOM 878 O O . ASP A 1 107 ? -3.212 1.439 13.679 1.00 86.31 107 ASP A O 1
ATOM 882 N N . PHE A 1 108 ? -4.585 -0.013 14.687 1.00 83.25 108 PHE A N 1
ATOM 883 C CA . PHE A 1 108 ? -5.359 1.013 15.381 1.00 83.25 108 PHE A CA 1
ATOM 884 C C . PHE A 1 108 ? -4.697 1.350 16.717 1.00 83.25 108 PHE A C 1
ATOM 886 O O . PHE A 1 108 ? -4.506 0.459 17.547 1.00 83.25 108 PHE A O 1
ATOM 893 N N . THR A 1 109 ? -4.394 2.625 16.940 1.00 78.06 109 THR A N 1
ATOM 894 C CA . THR A 1 109 ? -3.838 3.126 18.196 1.00 78.06 109 THR A CA 1
ATOM 895 C C . THR A 1 109 ? -4.975 3.599 19.108 1.00 78.06 109 THR A C 1
ATOM 897 O O . THR A 1 109 ? -5.644 4.600 18.842 1.00 78.06 109 THR A O 1
ATOM 900 N N . GLU A 1 110 ? -5.258 2.811 20.154 1.00 64.25 110 GLU A N 1
ATOM 901 C CA . GLU A 1 110 ? -6.281 3.102 21.179 1.00 64.25 110 GLU A CA 1
ATOM 902 C C . GLU A 1 110 ? -5.840 4.130 22.227 1.00 64.25 110 GLU A C 1
ATOM 904 O O . GLU A 1 110 ? -4.688 4.044 22.712 1.00 64.25 110 GLU A O 1
#

Sequence (110 aa):
MSVFKKSCFECGKKVDKVKESLCLDCYKVEHPPVKDIKQMNLKYCNICGRIHYNNYFYDVEEFEENLPNLMRKRIEISDGYELNEIRIADFEVRGSKIGFDVVVDCDFTE